Protein AF-A0A2V7Z5B2-F1 (afdb_monomer_lite)

Foldseek 3Di:
DDPPPPQPWAWDDDPLAIETEGPVQLVLLCLDPVNPPHDPPVSVNVVCVVCVVVVVVVCVVVVHDGDYWYWHADSVQQKIFTDDPNHTDDIDHD

Sequence (94 aa):
MAASRRNVRYRVEREGFAFVLDPDQVSAVKALPDFEGREEPAVAEEFLRTHAEGWADALAAAGAAKGDYSVRVDGRQGKAHLSQAGTLVFSADL

Secondary structure (DSSP, 8-state):
---------EEEEETTEEEEE-HHHHHHHTTSGGGTTPPTTHHHHHHHHHHHHHHHHHHHHTTPPSEEEEEEEETTTTEEEEEETTEEEEEEE-

Radius of gyration: 13.37 Å; chains: 1; bounding box: 49×22×30 Å

pLDDT: mean 85.54, std 12.64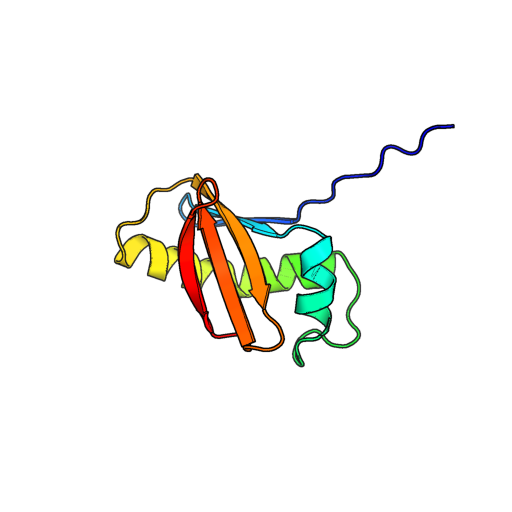, range [34.66, 94.75]

Structure (mmCIF, N/CA/C/O backbone):
data_AF-A0A2V7Z5B2-F1
#
_entry.id   AF-A0A2V7Z5B2-F1
#
loop_
_atom_site.group_PDB
_atom_site.id
_atom_site.type_symbol
_atom_site.label_atom_id
_atom_site.label_alt_id
_atom_site.label_comp_id
_atom_site.label_asym_id
_atom_site.label_entity_id
_atom_site.label_seq_id
_atom_site.pdbx_PDB_ins_code
_atom_site.Cartn_x
_atom_site.Cartn_y
_atom_site.Cartn_z
_atom_site.occupancy
_atom_site.B_iso_or_equiv
_atom_site.auth_seq_id
_atom_site.auth_comp_id
_atom_site.auth_asym_id
_atom_site.auth_atom_id
_atom_site.pdbx_PDB_model_num
ATOM 1 N N . MET A 1 1 ? -33.788 4.023 -7.280 1.00 44.62 1 MET A N 1
ATOM 2 C CA . MET A 1 1 ? -32.937 3.271 -6.332 1.00 44.62 1 MET A CA 1
ATOM 3 C C . MET A 1 1 ? -31.822 2.588 -7.108 1.00 44.62 1 MET A C 1
ATOM 5 O O . MET A 1 1 ? -32.095 1.624 -7.802 1.00 44.62 1 MET A O 1
ATOM 9 N N . ALA A 1 2 ? -30.602 3.112 -7.026 1.00 34.66 2 ALA A N 1
ATOM 10 C CA . ALA A 1 2 ? -29.355 2.381 -7.251 1.00 34.66 2 ALA A CA 1
ATOM 11 C C . ALA A 1 2 ? -28.257 3.281 -6.682 1.00 34.66 2 ALA A C 1
ATOM 13 O O . ALA A 1 2 ? -27.818 4.224 -7.333 1.00 34.66 2 ALA A O 1
ATOM 14 N N . ALA A 1 3 ? -27.916 3.083 -5.408 1.00 40.00 3 ALA A N 1
ATOM 15 C CA . ALA A 1 3 ? -26.764 3.746 -4.824 1.00 40.00 3 ALA A CA 1
ATOM 16 C C . ALA A 1 3 ? -25.542 3.284 -5.620 1.00 40.00 3 ALA A C 1
ATOM 18 O O . ALA A 1 3 ? -25.198 2.101 -5.587 1.00 40.00 3 ALA A O 1
ATOM 19 N N . SER A 1 4 ? -24.935 4.196 -6.377 1.00 41.12 4 SER A N 1
ATOM 20 C CA . SER A 1 4 ? -23.622 4.001 -6.973 1.00 41.12 4 SER A CA 1
ATOM 21 C C . SER A 1 4 ? -22.698 3.578 -5.841 1.00 41.12 4 SER A C 1
ATOM 23 O O . SER A 1 4 ? -22.342 4.407 -5.002 1.00 41.12 4 SER A O 1
ATOM 25 N N . ARG A 1 5 ? -22.377 2.281 -5.758 1.00 46.41 5 ARG A N 1
ATOM 26 C CA . ARG A 1 5 ? -21.329 1.778 -4.873 1.00 46.41 5 ARG A CA 1
ATOM 27 C C . ARG A 1 5 ? -20.094 2.573 -5.260 1.00 46.41 5 ARG A C 1
ATOM 29 O O . ARG A 1 5 ? -19.540 2.352 -6.334 1.00 46.41 5 ARG A O 1
ATOM 36 N N . ARG A 1 6 ? -19.748 3.592 -4.470 1.00 51.19 6 ARG A N 1
ATOM 37 C CA . ARG A 1 6 ? -18.515 4.336 -4.676 1.00 51.19 6 ARG A CA 1
ATOM 38 C C . ARG A 1 6 ? -17.419 3.287 -4.530 1.00 51.19 6 ARG A C 1
ATOM 40 O O . ARG A 1 6 ? -17.168 2.829 -3.423 1.00 51.19 6 ARG A O 1
ATOM 47 N N . ASN A 1 7 ? -16.829 2.866 -5.646 1.00 55.94 7 ASN A N 1
ATOM 48 C CA . ASN A 1 7 ? -15.547 2.174 -5.663 1.00 55.94 7 ASN A CA 1
ATOM 49 C C . ASN A 1 7 ? -14.516 3.185 -5.149 1.00 55.94 7 ASN A C 1
ATOM 51 O O . ASN A 1 7 ? -13.819 3.825 -5.936 1.00 55.94 7 ASN A O 1
ATOM 55 N N . VAL A 1 8 ? -14.501 3.424 -3.838 1.00 68.75 8 VAL A N 1
ATOM 56 C CA . VAL A 1 8 ? -13.526 4.300 -3.197 1.00 68.75 8 VAL A CA 1
ATOM 57 C C . VAL A 1 8 ? -12.227 3.513 -3.163 1.00 68.75 8 VAL A C 1
ATOM 59 O O . VAL A 1 8 ? -11.978 2.748 -2.242 1.00 68.75 8 VAL A O 1
ATOM 62 N N . ARG A 1 9 ? -11.436 3.639 -4.229 1.00 82.06 9 ARG A N 1
ATOM 63 C CA . ARG A 1 9 ? -10.030 3.247 -4.208 1.00 82.06 9 ARG A CA 1
ATOM 64 C C . ARG A 1 9 ? -9.238 4.421 -3.670 1.00 82.06 9 ARG A C 1
ATOM 66 O O . ARG A 1 9 ? -9.359 5.533 -4.186 1.00 82.06 9 ARG A O 1
ATOM 73 N N . TYR A 1 10 ? -8.441 4.166 -2.648 1.00 89.44 10 TYR A N 1
ATOM 74 C CA . TYR A 1 10 ? -7.549 5.166 -2.086 1.00 89.44 10 TYR A CA 1
ATOM 75 C C . TYR A 1 10 ? -6.308 5.230 -2.960 1.00 89.44 10 TYR A C 1
ATOM 77 O O . TYR A 1 10 ? -5.714 4.196 -3.253 1.00 89.44 10 TYR A O 1
ATOM 85 N N . ARG A 1 11 ? -5.941 6.427 -3.420 1.00 91.94 11 ARG A N 1
ATOM 86 C CA . ARG A 1 11 ? -4.781 6.624 -4.290 1.00 91.94 11 ARG A CA 1
ATOM 87 C C . ARG A 1 11 ? -3.917 7.762 -3.777 1.00 91.94 11 ARG A C 1
ATOM 89 O O . ARG A 1 11 ? -4.422 8.852 -3.529 1.00 91.94 11 ARG A O 1
ATOM 96 N N . VAL A 1 12 ? -2.614 7.517 -3.703 1.00 93.62 12 VAL A N 1
ATOM 97 C CA . VAL A 1 12 ? -1.593 8.541 -3.457 1.00 93.62 12 VAL A CA 1
ATOM 98 C C . VAL A 1 12 ? -0.536 8.436 -4.542 1.00 93.62 12 VAL A C 1
ATOM 100 O O . VAL A 1 12 ? -0.138 7.339 -4.917 1.00 93.62 12 VAL A O 1
ATOM 103 N N . GLU A 1 13 ? -0.086 9.573 -5.059 1.00 92.88 13 GLU A N 1
ATOM 104 C CA . GLU A 1 13 ? 0.962 9.630 -6.074 1.00 92.88 13 GLU A CA 1
ATOM 105 C C . GLU A 1 13 ? 2.215 10.298 -5.511 1.00 92.88 13 GLU A C 1
ATOM 107 O O . GLU A 1 13 ? 2.131 11.350 -4.873 1.00 92.88 13 GLU A O 1
ATOM 112 N N . ARG A 1 14 ? 3.374 9.680 -5.747 1.00 93.88 14 ARG A N 1
ATOM 113 C CA . ARG A 1 14 ? 4.695 10.187 -5.367 1.00 93.88 14 ARG A CA 1
ATOM 114 C C . ARG A 1 14 ? 5.708 9.871 -6.455 1.00 93.88 14 ARG A C 1
ATOM 116 O O . ARG A 1 14 ? 5.808 8.736 -6.893 1.00 93.88 14 ARG A O 1
ATOM 123 N N . GLU A 1 15 ? 6.432 10.886 -6.922 1.00 88.94 15 GLU A N 1
ATOM 124 C CA . GLU A 1 15 ? 7.544 10.756 -7.887 1.00 88.94 15 GLU A CA 1
ATOM 125 C C . GLU A 1 15 ? 7.216 10.025 -9.213 1.00 88.94 15 GLU A C 1
ATOM 127 O O . GLU A 1 15 ? 8.104 9.587 -9.955 1.00 88.94 15 GLU A O 1
ATOM 132 N N . GLY A 1 16 ? 5.928 9.955 -9.567 1.00 90.12 16 GLY A N 1
ATOM 133 C CA . GLY A 1 16 ? 5.406 9.224 -10.728 1.00 90.12 16 GLY A CA 1
ATOM 134 C C . GLY A 1 16 ? 4.999 7.772 -10.439 1.00 90.12 16 GLY A C 1
ATOM 135 O O . GLY A 1 16 ? 4.612 7.053 -11.358 1.00 90.12 16 GLY A O 1
ATOM 136 N N . PHE A 1 17 ? 5.058 7.340 -9.181 1.00 94.00 17 PHE A N 1
ATOM 137 C CA . PHE A 1 17 ? 4.479 6.098 -8.680 1.00 94.00 17 PHE A CA 1
ATOM 138 C C . PHE A 1 17 ? 3.118 6.396 -8.049 1.00 94.00 17 PHE A C 1
ATOM 140 O O . PHE A 1 17 ? 3.006 7.227 -7.148 1.00 94.00 17 PHE A O 1
ATOM 147 N N . ALA A 1 18 ? 2.071 5.733 -8.530 1.00 94.19 18 ALA A N 1
ATOM 148 C CA . ALA A 1 18 ? 0.723 5.848 -7.994 1.00 94.19 18 ALA A CA 1
ATOM 149 C C . ALA A 1 18 ? 0.390 4.602 -7.172 1.00 94.19 18 ALA A C 1
ATOM 151 O O . ALA A 1 18 ? 0.242 3.517 -7.719 1.00 94.19 18 ALA A O 1
ATOM 152 N N . PHE A 1 19 ? 0.247 4.752 -5.861 1.00 94.75 19 PHE A N 1
ATOM 153 C CA . PHE A 1 19 ? -0.097 3.673 -4.941 1.00 94.75 19 PHE A CA 1
ATOM 154 C C . PHE A 1 19 ? -1.603 3.626 -4.735 1.00 94.75 19 PHE A C 1
ATOM 156 O O . PHE A 1 19 ? -2.204 4.624 -4.336 1.00 94.75 19 PHE A O 1
ATOM 163 N N . VAL A 1 20 ? -2.208 2.473 -5.008 1.00 93.56 20 VAL A N 1
ATOM 164 C CA . VAL A 1 20 ? -3.654 2.262 -4.966 1.00 93.56 20 VAL A CA 1
ATOM 165 C C . VAL A 1 20 ? -3.985 1.196 -3.930 1.00 93.56 20 VAL A C 1
ATOM 167 O O . VAL A 1 20 ? -3.602 0.041 -4.091 1.00 93.56 20 VAL A O 1
ATOM 170 N N . LEU A 1 21 ? -4.724 1.571 -2.889 1.00 92.06 21 LEU A N 1
ATOM 171 C CA . LEU A 1 21 ? -5.240 0.661 -1.869 1.00 92.06 21 LEU A CA 1
ATOM 172 C C . LEU A 1 21 ? -6.740 0.446 -2.095 1.00 92.06 21 LEU A C 1
ATOM 174 O O . LEU A 1 21 ? -7.529 1.397 -2.096 1.00 92.06 21 LEU A O 1
ATOM 178 N N . ASP A 1 22 ? -7.131 -0.810 -2.297 1.00 88.69 22 ASP A N 1
ATOM 179 C CA . ASP A 1 22 ? -8.540 -1.190 -2.379 1.00 88.69 22 ASP A CA 1
ATOM 180 C C . ASP A 1 22 ? -9.197 -1.175 -0.986 1.00 88.69 22 ASP A C 1
ATOM 182 O O . ASP A 1 22 ? -8.541 -1.485 0.012 1.00 88.69 22 ASP A O 1
ATOM 186 N N . PRO A 1 23 ? -10.500 -0.857 -0.893 1.00 85.56 23 PRO A N 1
ATOM 187 C CA . PRO A 1 23 ? -11.215 -0.763 0.382 1.00 85.56 23 PRO A CA 1
ATOM 188 C C . PRO A 1 23 ? -11.196 -2.082 1.172 1.00 85.56 23 PRO A C 1
ATOM 190 O O . PRO A 1 23 ? -11.062 -2.070 2.393 1.00 85.56 23 PRO A O 1
ATOM 193 N N . ASP A 1 24 ? -11.208 -3.233 0.492 1.00 86.69 24 ASP A N 1
ATOM 194 C CA . ASP A 1 24 ? -11.063 -4.551 1.128 1.00 86.69 24 ASP A CA 1
ATOM 195 C C . ASP A 1 24 ? -9.738 -4.714 1.897 1.00 86.69 24 ASP A C 1
ATOM 197 O O . ASP A 1 24 ? -9.648 -5.519 2.823 1.00 86.69 24 ASP A O 1
ATOM 201 N N . GLN A 1 25 ? -8.699 -3.952 1.540 1.00 88.19 25 GLN A N 1
ATOM 202 C CA . GLN A 1 25 ? -7.405 -3.961 2.229 1.00 88.19 25 GLN A CA 1
ATOM 203 C C . GLN A 1 25 ? -7.366 -3.020 3.433 1.00 88.19 25 GLN A C 1
ATOM 205 O O . GLN A 1 25 ? -6.513 -3.171 4.305 1.00 88.19 25 GLN A O 1
ATOM 210 N N . VAL A 1 26 ? -8.304 -2.079 3.539 1.00 86.94 26 VAL A N 1
ATOM 211 C CA . VAL A 1 26 ? -8.327 -1.108 4.638 1.00 86.94 26 VAL A CA 1
ATOM 212 C C . VAL A 1 26 ? -8.659 -1.775 5.965 1.00 86.94 26 VAL A C 1
ATOM 214 O O . VAL A 1 26 ? -8.118 -1.396 6.999 1.00 86.94 26 VAL A O 1
ATOM 217 N N . SER A 1 27 ? -9.457 -2.844 5.941 1.00 85.38 27 SER A N 1
ATOM 218 C CA . SER A 1 27 ? -9.687 -3.671 7.131 1.00 85.38 27 SER A CA 1
ATOM 219 C C . SER A 1 27 ? -8.388 -4.276 7.680 1.00 85.38 27 SER A C 1
ATOM 221 O O . SER A 1 27 ? -8.233 -4.369 8.893 1.00 85.38 27 SER A O 1
ATOM 223 N N . ALA A 1 28 ? -7.439 -4.641 6.807 1.00 86.75 28 ALA A N 1
ATOM 224 C CA . ALA A 1 28 ? -6.126 -5.133 7.223 1.00 86.75 28 ALA A CA 1
ATOM 225 C C . ALA A 1 28 ? -5.235 -4.005 7.766 1.00 86.75 28 ALA A C 1
ATOM 227 O O . ALA A 1 28 ? -4.548 -4.215 8.758 1.00 86.75 28 ALA A O 1
ATOM 228 N N . VAL A 1 29 ? -5.298 -2.802 7.180 1.00 87.31 29 VAL A N 1
ATOM 229 C CA . VAL A 1 29 ? -4.608 -1.611 7.713 1.00 87.31 29 VAL A CA 1
ATOM 230 C C . VAL A 1 29 ? -5.123 -1.255 9.106 1.00 87.31 29 VAL A C 1
ATOM 232 O O . VAL A 1 29 ? -4.334 -1.017 10.007 1.00 87.31 29 VAL A O 1
ATOM 235 N N . LYS A 1 30 ? -6.441 -1.274 9.321 1.00 86.38 30 LYS A N 1
ATOM 236 C CA . LYS A 1 30 ? -7.060 -0.985 10.627 1.00 86.38 30 LYS A CA 1
ATOM 237 C C . LYS A 1 30 ? -6.738 -2.014 11.710 1.00 86.38 30 LYS A C 1
ATOM 239 O O . LYS A 1 30 ? -6.955 -1.729 12.881 1.00 86.38 30 LYS A O 1
ATOM 244 N N . ALA A 1 31 ? -6.283 -3.204 11.322 1.00 84.44 31 ALA A N 1
ATOM 245 C CA . ALA A 1 31 ? -5.815 -4.226 12.251 1.00 84.44 31 ALA A CA 1
ATOM 246 C C . ALA A 1 31 ? -4.352 -4.011 12.679 1.00 84.44 31 ALA A C 1
ATOM 248 O O . ALA A 1 31 ? -3.872 -4.725 13.556 1.00 84.44 31 ALA A O 1
ATOM 249 N N . LEU A 1 32 ? -3.640 -3.060 12.062 1.00 83.00 32 LEU A N 1
ATOM 250 C CA . LEU A 1 32 ? -2.310 -2.651 12.500 1.00 83.00 32 LEU A CA 1
ATOM 251 C C . LEU A 1 32 ? -2.422 -1.786 13.767 1.00 83.00 32 LEU A C 1
ATOM 253 O O . LEU A 1 32 ? -3.349 -0.975 13.869 1.00 83.00 32 LEU A O 1
ATOM 257 N N . PRO A 1 33 ? -1.467 -1.900 14.704 1.00 79.44 33 PRO A N 1
ATOM 258 C CA . PRO A 1 33 ? -1.519 -1.197 15.986 1.00 79.44 33 PRO A CA 1
ATOM 259 C C . PRO A 1 33 ? -1.571 0.333 15.840 1.00 79.44 33 PRO A C 1
ATOM 261 O O . PRO A 1 33 ? -2.289 0.992 16.587 1.00 79.44 33 PRO A O 1
ATOM 264 N N . ASP A 1 34 ? -0.891 0.907 14.845 1.00 79.44 34 ASP A N 1
ATOM 265 C CA . ASP A 1 34 ? -0.863 2.357 14.582 1.00 79.44 34 ASP A CA 1
ATOM 266 C C . ASP A 1 34 ? -2.210 2.948 14.126 1.00 79.44 34 ASP A C 1
ATOM 268 O O . ASP A 1 34 ? -2.459 4.158 14.223 1.00 79.44 34 ASP A O 1
ATOM 272 N N . PHE A 1 35 ? -3.096 2.085 13.632 1.00 82.81 35 PHE A N 1
ATOM 273 C CA . PHE A 1 35 ? -4.342 2.452 12.967 1.00 82.81 35 PHE A CA 1
ATOM 274 C C . PHE A 1 35 ? -5.585 1.844 13.634 1.00 82.81 35 PHE A C 1
ATOM 276 O O . PHE A 1 35 ? -6.709 2.064 13.164 1.00 82.81 35 PHE A O 1
ATOM 283 N N . GLU A 1 36 ? -5.400 1.124 14.742 1.00 77.44 36 GLU A N 1
ATOM 284 C CA . GLU A 1 36 ? -6.476 0.522 15.520 1.00 77.44 36 GLU A CA 1
ATOM 285 C C . GLU A 1 36 ? -7.461 1.602 16.005 1.00 77.44 36 GLU A C 1
ATOM 287 O O . GLU A 1 36 ? -7.085 2.652 16.525 1.00 77.44 36 GLU A O 1
ATOM 292 N N . GLY A 1 37 ? -8.758 1.370 15.782 1.00 76.75 37 GLY A N 1
ATOM 293 C CA . GLY A 1 37 ? -9.825 2.287 16.202 1.00 76.75 37 GLY A CA 1
ATOM 294 C C . GLY A 1 37 ? -10.036 3.521 15.315 1.00 76.75 37 GLY A C 1
ATOM 295 O O . GLY A 1 37 ? -10.918 4.326 15.615 1.00 76.75 37 GLY A O 1
ATOM 296 N N . ARG A 1 38 ? -9.291 3.677 14.213 1.00 81.56 38 ARG A N 1
ATOM 297 C CA . ARG A 1 38 ? -9.465 4.804 13.280 1.00 81.56 38 ARG A CA 1
ATOM 298 C C . ARG A 1 38 ? -10.544 4.552 12.222 1.00 81.56 38 ARG A C 1
ATOM 300 O O . ARG A 1 38 ? -10.823 3.417 11.828 1.00 81.56 38 ARG A O 1
ATOM 307 N N . GLU A 1 39 ? -11.141 5.637 11.734 1.00 81.19 39 GLU A N 1
ATOM 308 C CA . GLU A 1 39 ? -12.211 5.603 10.732 1.00 81.19 39 GLU A CA 1
ATOM 309 C C . GLU A 1 39 ? -11.686 5.718 9.289 1.00 81.19 39 GLU A C 1
ATOM 311 O O . GLU A 1 39 ? -10.688 6.383 8.994 1.00 81.19 39 GLU A O 1
ATOM 316 N N . GLU A 1 40 ? -12.395 5.070 8.364 1.00 80.00 40 GLU A N 1
ATOM 317 C CA . GLU A 1 40 ? -12.226 5.269 6.922 1.00 80.00 40 GLU A CA 1
ATOM 318 C C . GLU A 1 40 ? -12.937 6.571 6.520 1.00 80.00 40 GLU A C 1
ATOM 320 O O . GLU A 1 40 ? -14.031 6.828 7.023 1.00 80.00 40 GLU A O 1
ATOM 325 N N . PRO A 1 41 ? -12.385 7.407 5.620 1.00 80.31 41 PRO A N 1
ATOM 326 C CA . PRO A 1 41 ? -11.235 7.170 4.739 1.00 80.31 41 PRO A CA 1
ATOM 327 C C . PRO A 1 41 ? -9.862 7.549 5.320 1.00 80.31 41 PRO A C 1
ATOM 329 O O . PRO A 1 41 ? -8.840 7.200 4.730 1.00 80.31 41 PRO A O 1
ATOM 332 N N . ALA A 1 42 ? -9.829 8.241 6.463 1.00 84.88 42 ALA A N 1
ATOM 333 C CA . ALA A 1 42 ? -8.619 8.874 6.989 1.00 84.88 42 ALA A CA 1
ATOM 334 C C . ALA A 1 42 ? -7.469 7.878 7.198 1.00 84.88 42 ALA A C 1
ATOM 336 O O . ALA A 1 42 ? -6.336 8.159 6.816 1.00 84.88 42 ALA A O 1
ATOM 337 N N . VAL A 1 43 ? -7.774 6.689 7.725 1.00 89.25 43 VAL A N 1
ATOM 338 C CA . VAL A 1 43 ? -6.787 5.627 7.965 1.00 89.25 43 VAL A CA 1
ATOM 339 C C . VAL A 1 43 ? -6.067 5.171 6.689 1.00 89.25 43 VAL A C 1
ATOM 341 O O . VAL A 1 43 ? -4.848 5.026 6.679 1.00 89.25 43 VAL A O 1
ATOM 344 N N . ALA A 1 44 ? -6.803 4.998 5.589 1.00 89.00 44 ALA A N 1
ATOM 345 C CA . ALA A 1 44 ? -6.262 4.518 4.323 1.00 89.00 44 ALA A CA 1
ATOM 346 C C . ALA A 1 44 ? -5.392 5.584 3.648 1.00 89.00 44 ALA A C 1
ATOM 348 O O . ALA A 1 44 ? -4.310 5.293 3.137 1.00 89.00 44 ALA A O 1
ATOM 349 N N . GLU A 1 45 ? -5.858 6.834 3.663 1.00 89.06 45 GLU A N 1
ATOM 350 C CA . GLU A 1 45 ? -5.120 7.956 3.091 1.00 89.06 45 GLU A CA 1
ATOM 351 C C . GLU A 1 45 ? -3.862 8.303 3.890 1.00 89.06 45 GLU A C 1
ATOM 353 O O . GLU A 1 45 ? -2.865 8.719 3.302 1.00 89.06 45 GLU A O 1
ATOM 358 N N . GLU A 1 46 ? -3.907 8.186 5.218 1.00 90.38 46 GLU A N 1
ATOM 359 C CA . GLU A 1 46 ? -2.743 8.413 6.073 1.00 90.38 46 GLU A CA 1
ATOM 360 C C . GLU A 1 46 ? -1.714 7.302 5.885 1.00 90.38 46 GLU A C 1
ATOM 362 O O . GLU A 1 46 ? -0.566 7.609 5.583 1.00 90.38 46 GLU A O 1
ATOM 367 N N . PHE A 1 47 ? -2.133 6.034 5.932 1.00 91.62 47 PHE A N 1
ATOM 368 C CA . PHE A 1 47 ? -1.268 4.889 5.647 1.00 91.62 47 PHE A CA 1
ATOM 369 C C . PHE A 1 47 ? -0.532 5.056 4.311 1.00 91.62 47 PHE A C 1
ATOM 371 O O . PHE A 1 47 ? 0.698 5.026 4.258 1.00 91.62 47 PHE A O 1
ATOM 378 N N . LEU A 1 48 ? -1.268 5.328 3.228 1.00 92.50 48 LEU A N 1
ATOM 379 C CA . LEU A 1 48 ? -0.650 5.554 1.925 1.00 92.50 48 LEU A CA 1
ATOM 380 C C . LEU A 1 48 ? 0.306 6.748 1.940 1.00 92.50 48 LEU A C 1
ATOM 382 O O . LEU A 1 48 ? 1.387 6.653 1.375 1.00 92.50 48 LEU A O 1
ATOM 386 N N . ARG A 1 49 ? -0.050 7.870 2.575 1.00 91.19 49 ARG A N 1
ATOM 387 C CA . ARG A 1 49 ? 0.829 9.048 2.625 1.00 91.19 49 ARG A CA 1
ATOM 388 C C . ARG A 1 49 ? 2.114 8.798 3.405 1.00 91.19 49 ARG A C 1
ATOM 390 O O . ARG A 1 49 ? 3.155 9.268 2.953 1.00 91.19 49 ARG A O 1
ATOM 397 N N . THR A 1 50 ? 2.035 8.077 4.519 1.00 91.50 50 THR A N 1
ATOM 398 C CA . THR A 1 50 ? 3.175 7.757 5.384 1.00 91.50 50 THR A CA 1
ATOM 399 C C . THR A 1 50 ? 4.168 6.838 4.680 1.00 91.50 50 THR A C 1
ATOM 401 O O . THR A 1 50 ? 5.368 7.080 4.740 1.00 91.50 50 THR A O 1
ATOM 404 N N . HIS A 1 51 ? 3.687 5.817 3.966 1.00 91.50 51 HIS A N 1
ATOM 405 C CA . HIS A 1 51 ? 4.575 4.832 3.343 1.00 91.50 51 HIS A CA 1
ATOM 406 C C . HIS A 1 51 ? 4.939 5.137 1.880 1.00 91.50 51 HIS A C 1
ATOM 408 O O . HIS A 1 51 ? 5.966 4.655 1.404 1.00 91.50 51 HIS A O 1
ATOM 414 N N . ALA A 1 52 ? 4.153 5.947 1.158 1.00 92.69 52 ALA A N 1
ATOM 415 C CA . ALA A 1 52 ? 4.372 6.200 -0.272 1.00 92.69 52 ALA A CA 1
ATOM 416 C C . ALA A 1 52 ? 5.740 6.810 -0.592 1.00 92.69 52 ALA A C 1
ATOM 418 O O . ALA A 1 52 ? 6.269 6.539 -1.664 1.00 92.69 52 ALA A O 1
ATOM 419 N N . GLU A 1 53 ? 6.305 7.630 0.297 1.00 92.75 53 GLU A N 1
ATOM 420 C CA . GLU A 1 53 ? 7.645 8.194 0.096 1.00 92.75 53 GLU A CA 1
ATOM 421 C C . GLU A 1 53 ? 8.715 7.094 0.120 1.00 92.75 53 GLU A C 1
ATOM 423 O O . GLU A 1 53 ? 9.441 6.924 -0.856 1.00 92.75 53 GLU A O 1
ATOM 428 N N . GLY A 1 54 ? 8.743 6.269 1.173 1.00 92.31 54 GLY A N 1
ATOM 429 C CA . GLY A 1 54 ? 9.703 5.166 1.284 1.00 92.31 54 GLY A CA 1
ATOM 430 C C . GLY A 1 54 ? 9.527 4.100 0.199 1.00 92.31 54 GLY A C 1
ATOM 431 O O . GLY A 1 54 ? 10.507 3.550 -0.299 1.00 92.31 54 GLY A O 1
ATOM 432 N N . TRP A 1 55 ? 8.290 3.821 -0.219 1.00 94.12 55 TRP A N 1
ATOM 433 C CA . TRP A 1 55 ? 8.038 2.914 -1.340 1.00 94.12 55 TRP A CA 1
ATOM 434 C C . TRP A 1 55 ? 8.483 3.496 -2.678 1.00 94.12 55 TRP A C 1
ATOM 436 O O . TRP A 1 55 ? 9.021 2.753 -3.493 1.00 94.12 55 TRP A O 1
ATOM 446 N N . ALA A 1 56 ? 8.262 4.790 -2.924 1.00 93.38 56 ALA A N 1
ATOM 447 C CA . ALA A 1 56 ? 8.701 5.440 -4.154 1.00 93.38 56 ALA A CA 1
ATOM 448 C C . ALA A 1 56 ? 10.230 5.430 -4.267 1.00 93.38 56 ALA A C 1
ATOM 450 O O . ALA A 1 56 ? 10.742 5.041 -5.316 1.00 93.38 56 ALA A O 1
ATOM 451 N N . ASP A 1 57 ? 10.938 5.753 -3.182 1.00 93.25 57 ASP A N 1
ATOM 452 C CA . ASP A 1 57 ? 12.402 5.698 -3.129 1.00 93.25 57 ASP A CA 1
ATOM 453 C C . ASP A 1 57 ? 12.917 4.270 -3.373 1.00 93.25 57 ASP A C 1
ATOM 455 O O . ASP A 1 57 ? 13.739 4.043 -4.262 1.00 93.25 57 ASP A O 1
ATOM 459 N N . ALA A 1 58 ? 12.349 3.273 -2.684 1.00 91.88 58 ALA A N 1
ATOM 460 C CA . ALA A 1 58 ? 12.743 1.876 -2.859 1.00 91.88 58 ALA A CA 1
ATOM 461 C C . ALA A 1 58 ? 12.467 1.350 -4.280 1.00 91.88 58 ALA A C 1
ATOM 463 O O . ALA A 1 58 ? 13.299 0.649 -4.860 1.00 91.88 58 ALA A O 1
ATOM 464 N N . LEU A 1 59 ? 11.316 1.697 -4.868 1.00 92.06 59 LEU A N 1
ATOM 465 C CA . LEU A 1 59 ? 10.974 1.344 -6.248 1.00 92.06 59 LEU A CA 1
ATOM 466 C C . LEU A 1 59 ? 11.898 2.041 -7.251 1.00 92.06 59 LEU A C 1
ATOM 468 O O . LEU A 1 59 ? 12.341 1.409 -8.211 1.00 92.06 59 LEU A O 1
ATOM 472 N N . ALA A 1 60 ? 12.221 3.315 -7.029 1.00 91.81 60 ALA A N 1
ATOM 473 C CA . ALA A 1 60 ? 13.155 4.060 -7.861 1.00 91.81 60 ALA A CA 1
ATOM 474 C C . ALA A 1 60 ? 14.566 3.456 -7.799 1.00 91.81 60 ALA A C 1
ATOM 476 O O . ALA A 1 60 ? 15.173 3.222 -8.845 1.00 91.81 60 ALA A O 1
ATOM 477 N N . ALA A 1 61 ? 15.055 3.126 -6.600 1.00 91.56 61 ALA A N 1
ATOM 478 C CA . ALA A 1 61 ? 16.345 2.473 -6.389 1.00 91.56 61 ALA A CA 1
ATOM 479 C C . ALA A 1 61 ? 16.406 1.073 -7.026 1.00 91.56 61 ALA A C 1
ATOM 481 O O . ALA A 1 61 ? 17.441 0.678 -7.562 1.00 91.56 61 ALA A O 1
ATOM 482 N N . ALA A 1 62 ? 15.289 0.340 -7.024 1.00 88.81 62 ALA A N 1
ATOM 483 C CA . ALA A 1 62 ? 15.159 -0.953 -7.694 1.00 88.81 62 ALA A CA 1
ATOM 484 C C . ALA A 1 62 ? 15.000 -0.847 -9.227 1.00 88.81 62 ALA A C 1
ATOM 486 O O . ALA A 1 62 ? 14.979 -1.871 -9.910 1.00 88.81 62 ALA A O 1
ATOM 487 N N . GLY A 1 63 ? 14.874 0.365 -9.782 1.00 88.81 63 GLY A N 1
ATOM 488 C CA . GLY A 1 63 ? 14.654 0.585 -11.214 1.00 88.81 63 GLY A CA 1
ATOM 489 C C . GLY A 1 63 ? 13.258 0.175 -11.695 1.00 88.81 63 GLY A C 1
ATOM 490 O O . GLY A 1 63 ? 13.086 -0.166 -12.867 1.00 88.81 63 GLY A O 1
ATOM 491 N N . ALA A 1 64 ? 12.260 0.177 -10.808 1.00 90.12 64 ALA A N 1
ATOM 492 C CA . ALA A 1 64 ? 10.891 -0.190 -11.143 1.00 90.12 64 ALA A CA 1
ATOM 493 C C . ALA A 1 64 ? 10.216 0.862 -12.044 1.00 90.12 64 ALA A C 1
ATOM 495 O O . ALA A 1 64 ? 10.505 2.061 -11.990 1.00 90.12 64 ALA A O 1
ATOM 496 N N . ALA A 1 65 ? 9.280 0.416 -12.885 1.00 90.44 65 ALA A N 1
ATOM 497 C CA . ALA A 1 65 ? 8.610 1.284 -13.848 1.00 90.44 65 ALA A CA 1
ATOM 498 C C . ALA A 1 65 ? 7.577 2.197 -13.172 1.00 90.44 65 ALA A C 1
ATOM 500 O O . ALA A 1 65 ? 6.708 1.736 -12.438 1.00 90.44 65 ALA A O 1
ATOM 501 N N . LYS A 1 66 ? 7.602 3.495 -13.467 1.00 92.38 66 LYS A N 1
ATOM 502 C CA . LYS A 1 66 ? 6.572 4.440 -13.002 1.00 92.38 66 LYS A CA 1
ATOM 503 C C . LYS A 1 66 ? 5.174 4.019 -13.479 1.00 92.38 66 LYS A C 1
ATOM 505 O O . LYS A 1 66 ? 5.037 3.475 -14.574 1.00 92.38 66 LYS A O 1
ATOM 510 N N . GLY A 1 67 ? 4.144 4.269 -12.672 1.00 92.38 67 GLY A N 1
ATOM 511 C CA . GLY A 1 67 ? 2.762 3.884 -12.981 1.00 92.38 67 GLY A CA 1
ATOM 512 C C . GLY A 1 67 ? 1.944 3.496 -11.752 1.00 92.38 67 GLY A C 1
ATOM 513 O O . GLY A 1 67 ? 2.318 3.818 -10.626 1.00 92.38 67 GLY A O 1
ATOM 514 N N . ASP A 1 68 ? 0.826 2.807 -11.983 1.00 92.88 68 ASP A N 1
ATOM 515 C CA . ASP A 1 68 ? -0.087 2.360 -10.930 1.00 92.88 68 ASP A CA 1
ATOM 516 C C . ASP A 1 68 ? 0.382 1.047 -10.278 1.00 92.88 68 ASP A C 1
ATOM 518 O O . ASP A 1 68 ? 0.579 0.026 -10.942 1.00 92.88 68 ASP A O 1
ATOM 522 N N . TYR A 1 69 ? 0.510 1.084 -8.956 1.00 94.56 69 TYR A N 1
ATOM 523 C CA . TYR A 1 69 ? 0.870 -0.021 -8.082 1.00 94.56 69 TYR A CA 1
ATOM 524 C C . TYR A 1 69 ? -0.281 -0.315 -7.130 1.00 94.56 69 TYR A C 1
ATOM 526 O O . TYR A 1 69 ? -0.675 0.523 -6.320 1.00 94.56 69 TYR A O 1
ATOM 534 N N . SER A 1 70 ? -0.808 -1.530 -7.201 1.00 94.06 70 SER A N 1
ATOM 535 C CA . SER A 1 70 ? -1.779 -2.032 -6.237 1.00 94.06 70 SER A CA 1
ATOM 536 C C . SER A 1 70 ? -1.074 -2.395 -4.935 1.00 94.06 70 SER A C 1
ATOM 538 O O . SER A 1 70 ? -0.121 -3.176 -4.935 1.00 94.06 70 SER A O 1
ATOM 540 N N . VAL A 1 71 ? -1.568 -1.849 -3.831 1.00 94.06 71 VAL A N 1
ATOM 541 C CA . VAL A 1 71 ? -1.097 -2.111 -2.474 1.00 94.06 71 VAL A CA 1
ATOM 542 C C . VAL A 1 71 ? -1.994 -3.173 -1.851 1.00 94.06 71 VAL A C 1
ATOM 544 O O . VAL A 1 71 ? -3.216 -3.022 -1.797 1.00 94.06 71 VAL A O 1
ATOM 547 N N . ARG A 1 72 ? -1.387 -4.247 -1.354 1.00 92.69 72 ARG A N 1
ATOM 548 C CA . ARG A 1 72 ? -2.052 -5.281 -0.559 1.00 92.69 72 ARG A CA 1
ATOM 549 C C . ARG A 1 72 ? -1.374 -5.370 0.798 1.00 92.69 72 ARG A C 1
ATOM 551 O O . ARG A 1 72 ? -0.154 -5.467 0.857 1.00 92.69 72 ARG A O 1
ATOM 558 N N . VAL A 1 73 ? -2.157 -5.363 1.869 1.00 91.25 73 VAL A N 1
ATOM 559 C CA . VAL A 1 73 ? -1.636 -5.393 3.237 1.00 91.25 73 VAL A CA 1
ATOM 560 C C . VAL A 1 73 ? -1.859 -6.777 3.819 1.00 91.25 73 VAL A C 1
ATOM 562 O O . VAL A 1 73 ? -2.989 -7.248 3.937 1.00 91.25 73 VAL A O 1
ATOM 565 N N . ASP A 1 74 ? -0.765 -7.437 4.174 1.00 88.50 74 ASP A N 1
ATOM 566 C CA . ASP A 1 74 ? -0.780 -8.675 4.933 1.00 88.50 74 ASP A CA 1
ATOM 567 C C . ASP A 1 74 ? -0.537 -8.346 6.407 1.00 88.50 74 ASP A C 1
ATOM 569 O O . ASP A 1 74 ? 0.598 -8.305 6.882 1.00 88.50 74 ASP A O 1
ATOM 573 N N . GLY A 1 75 ? -1.626 -8.106 7.140 1.00 80.94 75 GLY A N 1
ATOM 574 C CA . GLY A 1 75 ? -1.565 -7.824 8.576 1.00 80.94 75 GLY A CA 1
ATOM 575 C C . GLY A 1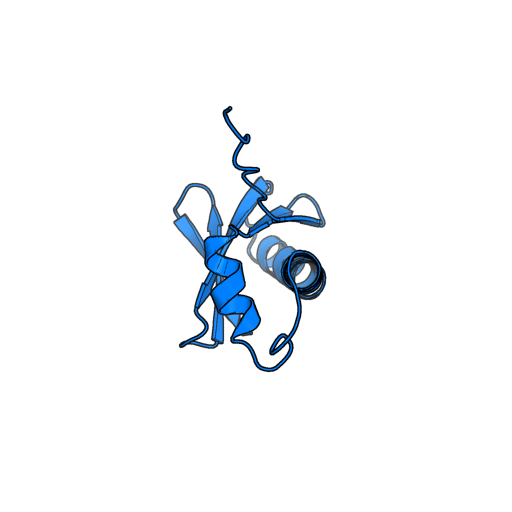 75 ? -1.085 -9.007 9.428 1.00 80.94 75 GLY A C 1
ATOM 576 O O . GLY A 1 75 ? -0.747 -8.810 10.587 1.00 80.94 75 GLY A O 1
ATOM 577 N N . ARG A 1 76 ? -1.025 -10.237 8.889 1.00 82.19 76 ARG A N 1
ATOM 578 C CA . ARG A 1 76 ? -0.465 -11.393 9.617 1.00 82.19 76 ARG A CA 1
ATOM 579 C C . ARG A 1 76 ? 1.052 -11.410 9.551 1.00 82.19 76 ARG A C 1
ATOM 581 O O . ARG A 1 76 ? 1.697 -11.841 10.500 1.00 82.19 76 ARG A O 1
ATOM 588 N N . GLN A 1 77 ? 1.597 -11.001 8.410 1.00 84.19 77 GLN A N 1
ATOM 589 C CA . GLN A 1 77 ? 3.036 -10.919 8.192 1.00 84.19 77 GLN A CA 1
ATOM 590 C C . GLN A 1 77 ? 3.615 -9.546 8.540 1.00 84.19 77 GLN A C 1
ATOM 592 O O . GLN A 1 77 ? 4.833 -9.440 8.604 1.00 84.19 77 GLN A O 1
ATOM 597 N N . GLY A 1 78 ? 2.771 -8.527 8.738 1.00 87.06 78 GLY A N 1
ATOM 598 C CA . GLY A 1 78 ? 3.214 -7.142 8.910 1.00 87.06 78 GLY A CA 1
ATOM 599 C C . GLY A 1 78 ? 3.857 -6.607 7.634 1.00 87.06 78 GLY A C 1
ATOM 600 O O . GLY A 1 78 ? 4.936 -6.037 7.678 1.00 87.06 78 GLY A O 1
ATOM 601 N N . LYS A 1 79 ? 3.257 -6.878 6.465 1.00 91.12 79 LYS A N 1
ATOM 602 C CA . LYS A 1 79 ? 3.863 -6.521 5.171 1.00 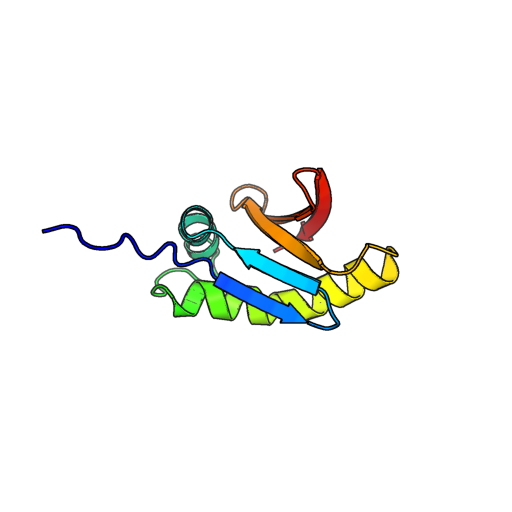91.12 79 LYS A CA 1
ATOM 603 C C . LYS A 1 79 ? 2.909 -5.814 4.228 1.00 91.12 79 LYS A C 1
ATOM 605 O O . LYS A 1 79 ? 1.735 -6.166 4.125 1.00 91.12 79 LYS A O 1
ATOM 610 N N . ALA A 1 80 ? 3.447 -4.868 3.465 1.00 92.88 80 ALA A N 1
ATOM 611 C CA . ALA A 1 80 ? 2.786 -4.262 2.318 1.00 92.88 80 ALA A CA 1
ATOM 612 C C . ALA A 1 80 ? 3.381 -4.803 1.019 1.00 92.88 80 ALA A C 1
ATOM 614 O O . ALA A 1 80 ? 4.544 -4.583 0.692 1.00 92.88 80 ALA A O 1
ATOM 615 N N . HIS A 1 81 ? 2.555 -5.491 0.250 1.00 94.12 81 HIS A N 1
ATOM 616 C CA . HIS A 1 81 ? 2.892 -6.039 -1.050 1.00 94.12 81 HIS A CA 1
ATOM 617 C C . HIS A 1 81 ? 2.463 -5.063 -2.147 1.00 94.12 81 HIS A C 1
ATOM 619 O O . HIS A 1 81 ? 1.274 -4.789 -2.316 1.00 94.12 81 HIS A O 1
ATOM 625 N N . LEU A 1 82 ? 3.430 -4.564 -2.913 1.00 93.88 82 LEU A N 1
ATOM 626 C CA . LEU A 1 82 ? 3.215 -3.700 -4.069 1.00 93.88 82 LEU A CA 1
ATOM 627 C C . LEU A 1 82 ? 3.217 -4.550 -5.333 1.00 93.88 82 LEU A C 1
ATOM 629 O O . LEU A 1 82 ? 4.173 -5.277 -5.603 1.00 93.88 82 LEU A O 1
ATOM 633 N N . SER A 1 83 ? 2.148 -4.467 -6.115 1.00 94.12 83 SER A N 1
ATOM 634 C CA . SER A 1 83 ? 2.012 -5.211 -7.366 1.00 94.12 83 SER A CA 1
ATOM 635 C C . SER A 1 83 ? 1.716 -4.283 -8.535 1.00 94.12 83 SER A C 1
ATOM 637 O O . SER A 1 83 ? 0.887 -3.387 -8.415 1.00 94.12 83 SER A O 1
ATOM 639 N N . GLN A 1 84 ? 2.335 -4.532 -9.684 1.00 92.12 84 GLN A N 1
ATOM 640 C CA . GLN A 1 84 ? 2.066 -3.822 -10.935 1.00 92.12 84 GLN A CA 1
ATOM 641 C C . GLN A 1 84 ? 1.549 -4.816 -11.975 1.00 92.12 84 GLN A C 1
ATOM 643 O O . GLN A 1 84 ? 2.137 -5.879 -12.165 1.00 92.12 84 GLN A O 1
ATOM 648 N N . ALA A 1 85 ? 0.420 -4.502 -12.618 1.00 87.25 85 ALA A N 1
ATOM 649 C CA . ALA A 1 85 ? -0.240 -5.382 -13.594 1.00 87.25 85 ALA A CA 1
ATOM 650 C C . ALA A 1 85 ? -0.461 -6.835 -13.097 1.00 87.25 85 ALA A C 1
ATOM 652 O O . ALA A 1 85 ? -0.421 -7.783 -13.875 1.00 87.25 85 ALA A O 1
ATOM 653 N N . GLY A 1 86 ? -0.688 -7.012 -11.788 1.00 84.94 86 GLY A N 1
ATOM 654 C CA . GLY A 1 86 ? -0.891 -8.321 -11.152 1.00 84.94 86 GLY A CA 1
ATOM 655 C C . G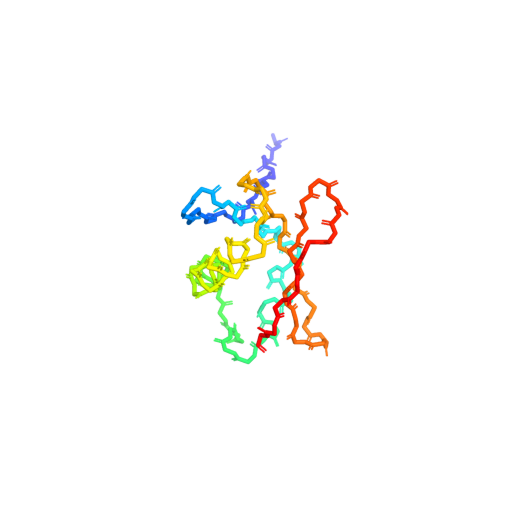LY A 1 86 ? 0.388 -9.052 -10.725 1.00 84.94 86 GLY A C 1
ATOM 656 O O . GLY A 1 86 ? 0.290 -10.093 -10.079 1.00 84.94 86 GLY A O 1
ATOM 657 N N . THR A 1 87 ? 1.569 -8.506 -11.016 1.00 89.75 87 THR A N 1
ATOM 658 C CA . THR A 1 87 ? 2.863 -9.072 -10.610 1.00 89.75 87 THR A CA 1
ATOM 659 C C . THR A 1 87 ? 3.375 -8.366 -9.362 1.00 89.75 87 THR A C 1
ATOM 661 O O . THR A 1 87 ? 3.457 -7.139 -9.347 1.00 89.75 87 THR A O 1
ATOM 664 N N . LEU A 1 88 ? 3.746 -9.124 -8.326 1.00 91.25 88 LEU A N 1
ATOM 665 C CA . LEU A 1 88 ? 4.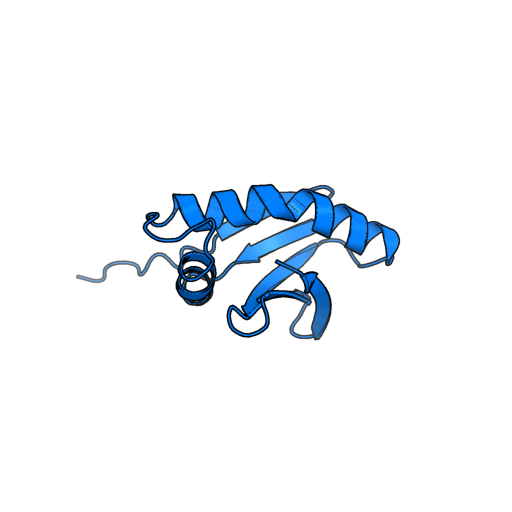405 -8.581 -7.137 1.00 91.25 88 LEU A CA 1
ATOM 666 C C . LEU A 1 88 ? 5.780 -8.024 -7.525 1.00 91.25 88 LEU A C 1
ATOM 668 O O . LEU A 1 88 ? 6.632 -8.773 -7.998 1.00 91.25 88 LEU A O 1
ATOM 672 N N . VAL A 1 89 ? 5.996 -6.730 -7.305 1.00 91.50 89 VAL A N 1
ATOM 673 C CA . VAL A 1 89 ? 7.260 -6.051 -7.634 1.00 91.50 89 VAL A CA 1
ATOM 674 C C . VAL A 1 89 ? 8.119 -5.779 -6.405 1.00 91.50 89 VAL A C 1
ATOM 676 O O . VAL A 1 89 ? 9.340 -5.750 -6.493 1.00 91.50 89 VAL A O 1
ATOM 679 N N . PHE A 1 90 ? 7.482 -5.568 -5.256 1.00 90.56 90 PHE A N 1
ATOM 680 C CA . PHE A 1 90 ? 8.136 -5.127 -4.037 1.00 90.56 90 PHE A CA 1
ATOM 681 C C . PHE A 1 90 ? 7.294 -5.528 -2.832 1.00 90.56 90 PHE A C 1
ATOM 683 O O . PHE A 1 90 ? 6.070 -5.638 -2.912 1.00 90.56 90 PHE A O 1
ATOM 690 N N . SER A 1 91 ? 7.956 -5.784 -1.711 1.00 92.69 91 SER A N 1
ATOM 691 C CA . SER A 1 91 ? 7.305 -6.036 -0.430 1.00 92.69 91 SER A CA 1
ATOM 692 C C . SER A 1 91 ? 8.020 -5.224 0.638 1.00 92.69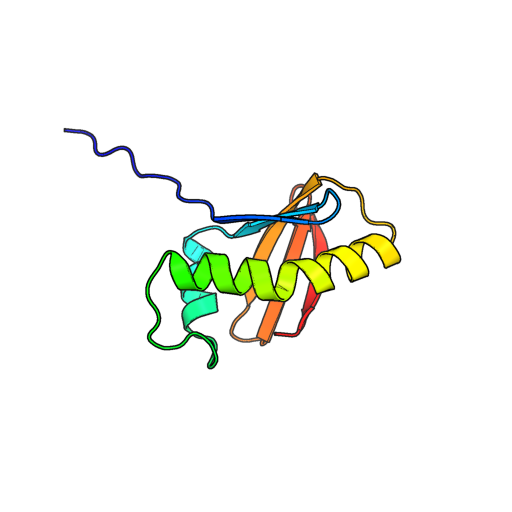 91 SER A C 1
ATOM 694 O O . SER A 1 91 ? 9.229 -5.372 0.802 1.00 92.69 91 SER A O 1
ATOM 696 N N . ALA A 1 92 ? 7.273 -4.378 1.333 1.00 88.50 92 ALA A N 1
ATOM 697 C CA . ALA A 1 92 ? 7.745 -3.587 2.456 1.00 88.50 92 ALA A CA 1
ATOM 698 C C . ALA A 1 92 ? 7.325 -4.242 3.770 1.00 88.50 92 ALA A C 1
ATOM 700 O O . ALA A 1 92 ? 6.269 -4.873 3.830 1.00 88.50 92 ALA A O 1
ATOM 701 N N . ASP A 1 93 ? 8.128 -4.049 4.806 1.00 88.19 93 ASP A N 1
ATOM 702 C CA . ASP A 1 93 ? 7.727 -4.302 6.191 1.00 88.19 93 ASP A CA 1
ATOM 703 C C . ASP A 1 93 ? 6.874 -3.123 6.703 1.00 88.19 93 ASP A C 1
ATOM 705 O O . ASP A 1 93 ? 7.048 -1.997 6.217 1.00 88.19 93 ASP A O 1
ATOM 709 N N . LEU A 1 94 ? 5.932 -3.395 7.611 1.00 83.31 94 LEU A N 1
ATOM 710 C CA . LEU A 1 94 ? 4.988 -2.435 8.198 1.00 83.31 94 LEU A CA 1
ATOM 711 C C . LEU A 1 94 ? 5.128 -2.362 9.716 1.00 83.31 94 LEU A C 1
ATOM 713 O O . LEU A 1 94 ? 5.130 -3.437 10.355 1.00 83.31 94 LEU A O 1
#